Protein 1XTE (pdb70)

B-factor: mean 22.61, std 10.28, range [7.71, 51.66]

Sequence (116 aa):
KESCPSVSIPSSDEHREKKKRFTVYKVLVSVGRSEWFVFRRYAEFDKLYNSLKKQFPAMALKIPAKRIFGDNFDPDFIKQRRAGLNEFIQNLVRYPELYNHPDVRAFLQMDSPRHQ

Structure (mmCIF, N/CA/C/O backbone):
data_1XTE
#
_entry.id   1XTE
#
_cell.length_a   74.954
_cell.length_b   74.954
_cell.length_c   51.697
_cell.angle_alpha   90.00
_cell.angle_beta   90.00
_cell.angle_gamma   90.00
#
_symmetry.space_group_name_H-M   'I 4'
#
loop_
_entity.id
_entity.type
_entity.pdbx_description
1 polymer 'Serine/threonine-protein kinase Sgk3'
2 water water
#
loop_
_atom_site.group_PDB
_atom_site.id
_atom_site.type_symbol
_atom_site.label_atom_id
_atom_site.label_alt_id
_atom_site.label_comp_id
_atom_site.label_asym_id
_atom_site.label_entity_id
_atom_site.label_seq_id
_atom_site.pdbx_PDB_ins_code
_atom_site.Cartn_x
_atom_site.Cartn_y
_atom_site.Cartn_z
_atom_site.occupancy
_atom_site.B_iso_or_equiv
_atom_site.auth_seq_id
_atom_site.auth_comp_id
_atom_site.auth_asym_id
_atom_site.auth_atom_id
_atom_site.pdbx_PDB_model_num
ATOM 1 N N . LYS A 1 4 ? 45.572 -7.276 -8.217 1.00 41.25 4 LYS A N 1
ATOM 2 C CA . LYS A 1 4 ? 47.071 -7.421 -8.130 1.00 41.49 4 LYS A CA 1
ATOM 3 C C . LYS A 1 4 ? 47.533 -8.064 -6.796 1.00 39.43 4 LYS A C 1
ATOM 4 O O . LYS A 1 4 ? 47.130 -7.613 -5.731 1.00 40.29 4 LYS A O 1
ATOM 6 N N . GLU A 1 5 ? 48.365 -9.111 -6.856 1.00 39.05 5 GLU A N 1
ATOM 7 C CA . GLU A 1 5 ? 48.877 -9.776 -5.635 1.00 37.13 5 GLU A CA 1
ATOM 8 C C . GLU A 1 5 ? 50.096 -9.009 -5.127 1.00 36.55 5 GLU A C 1
ATOM 9 O O . GLU A 1 5 ? 50.830 -8.441 -5.933 1.00 35.21 5 GLU A O 1
ATOM 15 N N . SER A 1 6 ? 50.353 -9.035 -3.810 1.00 33.93 6 SER A N 1
ATOM 16 C CA . SER A 1 6 ? 51.538 -8.350 -3.275 1.00 33.13 6 SER A CA 1
ATOM 17 C C . SER A 1 6 ? 52.719 -9.329 -3.247 1.00 33.14 6 SER A C 1
ATOM 18 O O . SER A 1 6 ? 52.544 -10.486 -2.886 1.00 33.63 6 SER A O 1
ATOM 21 N N . CYS A 1 7 ? 53.907 -8.869 -3.628 1.00 32.06 7 CYS A N 1
ATOM 22 C CA . CYS A 1 7 ? 55.095 -9.730 -3.625 1.00 32.15 7 CYS A CA 1
ATOM 23 C C . CYS A 1 7 ? 55.617 -9.720 -2.199 1.00 27.12 7 CYS A C 1
ATOM 24 O O . CYS A 1 7 ? 55.777 -8.639 -1.605 1.00 28.84 7 CYS A O 1
ATOM 27 N N . PRO A 1 8 ? 55.942 -10.897 -1.650 1.00 24.32 8 PRO A N 1
ATOM 28 C CA . PRO A 1 8 ? 56.435 -10.879 -0.266 1.00 19.89 8 PRO A CA 1
ATOM 29 C C . PRO A 1 8 ? 57.750 -10.181 -0.042 1.00 19.35 8 PRO A C 1
ATOM 30 O O . PRO A 1 8 ? 58.613 -10.142 -0.937 1.00 21.79 8 PRO A O 1
ATOM 34 N N . SER A 1 9 ? 57.919 -9.628 1.163 1.00 14.99 9 SER A N 1
ATOM 35 C CA . SER A 1 9 ? 59.208 -9.001 1.503 1.00 14.93 9 SER A CA 1
ATOM 36 C C . SER A 1 9 ? 59.546 -9.615 2.849 1.00 14.11 9 SER A C 1
ATOM 37 O O . SER A 1 9 ? 58.640 -9.854 3.702 1.00 18.01 9 SER A O 1
ATOM 40 N N . VAL A 1 10 ? 60.824 -9.885 3.050 1.00 11.48 10 VAL A N 1
ATOM 41 C CA . VAL A 1 10 ? 61.214 -10.529 4.287 1.00 12.09 10 VAL A CA 1
ATOM 42 C C . VAL A 1 10 ? 62.486 -9.938 4.835 1.00 14.09 10 VAL A C 1
ATOM 43 O O . VAL A 1 10 ? 63.285 -9.336 4.077 1.00 16.41 10 VAL A O 1
ATOM 47 N N . SER A 1 11 ? 62.666 -10.041 6.166 1.00 11.53 11 SER A N 1
ATOM 48 C CA . SER A 1 11 ? 63.934 -9.607 6.758 1.00 12.13 11 SER A CA 1
ATOM 49 C C . SER A 1 11 ? 64.121 -10.435 8.030 1.00 12.73 11 SER A C 1
ATOM 50 O O . SER A 1 11 ? 63.147 -11.048 8.484 1.00 12.65 11 SER A O 1
ATOM 53 N N . ILE A 1 12 ? 65.351 -10.499 8.534 1.00 11.68 12 ILE A N 1
ATOM 54 C CA . ILE A 1 12 ? 65.636 -11.291 9.759 1.00 10.40 12 ILE A CA 1
ATOM 55 C C . ILE A 1 12 ? 66.370 -10.286 10.655 1.00 12.08 12 ILE A C 1
ATOM 56 O O . ILE A 1 12 ? 67.589 -10.205 10.670 1.00 13.77 12 ILE A O 1
ATOM 61 N N . PRO A 1 13 ? 65.613 -9.533 11.425 1.00 13.26 13 PRO A N 1
ATOM 62 C CA . PRO A 1 13 ? 66.230 -8.499 12.270 1.00 16.27 13 PRO A CA 1
ATOM 63 C C . PRO A 1 13 ? 66.974 -8.909 13.505 1.00 17.14 13 PRO A C 1
ATOM 64 O O . PRO A 1 13 ? 67.814 -8.123 14.009 1.00 18.38 13 PRO A O 1
ATOM 68 N N . SER A 1 14 ? 66.705 -10.127 13.978 1.00 14.82 14 SER A N 1
ATOM 69 C CA . SER A 1 14 ? 67.352 -10.522 15.224 1.00 14.09 14 SER A CA 1
ATOM 70 C C . SER A 1 14 ? 67.285 -12.025 15.427 1.00 13.95 14 SER A C 1
ATOM 71 O O . SER A 1 14 ? 66.697 -12.726 14.658 1.00 11.60 14 SER A O 1
ATOM 74 N N . SER A 1 15 ? 67.973 -12.478 16.470 1.00 12.96 15 SER A N 1
ATOM 75 C CA . SER A 1 15 ? 67.908 -13.883 16.870 1.00 12.89 15 SER A CA 1
ATOM 76 C C . SER A 1 15 ? 67.896 -13.922 18.385 1.00 12.74 15 SER A C 1
ATOM 77 O O . SER A 1 15 ? 68.258 -12.935 19.048 1.00 14.32 15 SER A O 1
ATOM 80 N N . ASP A 1 16 ? 67.516 -15.083 18.929 1.00 14.24 16 ASP A N 1
ATOM 81 C CA . ASP A 1 16 ? 67.474 -15.244 20.363 1.00 14.98 16 ASP A CA 1
ATOM 82 C C . ASP A 1 16 ? 68.049 -16.602 20.706 1.00 14.00 16 ASP A C 1
ATOM 83 O O . ASP A 1 16 ? 67.874 -17.585 19.979 1.00 13.85 16 ASP A O 1
ATOM 88 N N . GLU A 1 17 ? 68.681 -16.668 21.876 1.00 16.23 17 GLU A N 1
ATOM 89 C CA . GLU A 1 17 ? 69.220 -17.943 22.324 1.00 16.90 17 GLU A CA 1
ATOM 90 C C . GLU A 1 17 ? 68.237 -18.571 23.306 1.00 20.12 17 GLU A C 1
ATOM 91 O O . GLU A 1 17 ? 67.761 -17.904 24.251 1.00 21.45 17 GLU A O 1
ATOM 97 N N . HIS A 1 18 ? 67.941 -19.841 23.088 1.00 18.59 18 HIS A N 1
ATOM 98 C CA . HIS A 1 18 ? 67.024 -20.570 23.988 1.00 20.65 18 HIS A CA 1
ATOM 99 C C . HIS A 1 18 ? 67.843 -21.685 24.622 1.00 21.04 18 HIS A C 1
ATOM 100 O O . HIS A 1 18 ? 68.808 -22.156 24.068 1.00 21.67 18 HIS A O 1
ATOM 107 N N . ARG A 1 19 ? 67.466 -22.131 25.806 1.00 22.92 19 ARG A N 1
ATOM 108 C CA . ARG A 1 19 ? 68.251 -23.235 26.335 1.00 27.39 19 ARG A CA 1
ATOM 109 C C . ARG A 1 19 ? 67.366 -24.293 26.978 1.00 27.27 19 ARG A C 1
ATOM 110 O O . ARG A 1 19 ? 66.276 -23.991 27.470 1.00 28.72 19 ARG A O 1
ATOM 118 N N . GLU A 1 20 ? 67.832 -25.530 26.912 1.00 27.44 20 GLU A N 1
ATOM 119 C CA . GLU A 1 20 ? 67.145 -26.655 27.561 1.00 30.60 20 GLU A CA 1
ATOM 120 C C . GLU A 1 20 ? 68.271 -27.487 28.170 1.00 34.53 20 GLU A C 1
ATOM 121 O O . GLU A 1 20 ? 69.429 -27.142 27.998 1.00 35.65 20 GLU A O 1
ATOM 127 N N . LYS A 1 21 ? 67.941 -28.563 28.879 1.00 38.74 21 LYS A N 1
ATOM 128 C CA . LYS A 1 21 ? 68.959 -29.444 29.492 1.00 41.03 21 LYS A CA 1
ATOM 129 C C . LYS A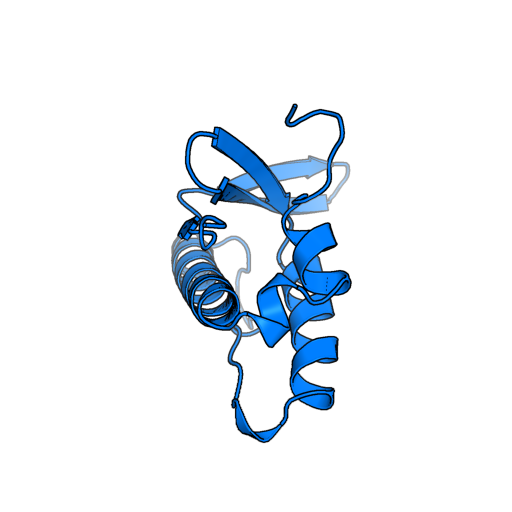 1 21 ? 70.151 -29.679 28.562 1.00 42.03 21 LYS A C 1
ATOM 130 O O . LYS A 1 21 ? 70.003 -30.307 27.512 1.00 42.52 21 LYS A O 1
ATOM 136 N N . LYS A 1 22 ? 71.318 -29.157 28.947 1.00 41.64 22 LYS A N 1
ATOM 137 C CA . LYS A 1 22 ? 72.540 -29.334 28.173 1.00 42.30 22 LYS A CA 1
ATOM 138 C C . LYS A 1 22 ? 72.346 -29.000 26.690 1.00 41.39 22 LYS A C 1
ATOM 139 O O . LYS A 1 22 ? 73.050 -29.540 25.819 1.00 42.21 22 LYS A O 1
ATOM 145 N N . LYS A 1 23 ? 71.428 -28.104 26.369 1.00 37.51 23 LYS A N 1
ATOM 146 C CA . LYS A 1 23 ? 71.232 -27.844 24.951 1.00 34.69 23 LYS A CA 1
ATOM 147 C C . LYS A 1 23 ? 71.002 -26.368 24.662 1.00 30.39 23 LYS A C 1
ATOM 148 O O . LYS A 1 23 ? 70.330 -25.690 25.393 1.00 29.29 23 LYS A O 1
ATOM 154 N N . ARG A 1 24 ? 71.625 -25.839 23.628 1.00 25.86 24 ARG A N 1
ATOM 155 C CA . ARG A 1 24 ? 71.376 -24.429 23.357 1.00 23.20 24 ARG A CA 1
ATOM 156 C C . ARG A 1 24 ? 71.006 -24.327 21.912 1.00 19.97 24 ARG A C 1
ATOM 157 O O . ARG A 1 24 ? 71.383 -25.187 21.114 1.00 20.99 24 ARG A O 1
ATOM 165 N N . PHE A 1 25 ? 70.178 -23.340 21.581 1.00 18.45 25 PHE A N 1
ATOM 166 C CA . PHE A 1 25 ? 69.989 -23.146 20.180 1.00 21.42 25 PHE A CA 1
ATOM 167 C C . PHE A 1 25 ? 69.589 -21.741 19.910 1.00 15.10 25 PHE A C 1
ATOM 168 O O . PHE A 1 25 ? 69.232 -20.972 20.790 1.00 15.23 25 PHE A O 1
ATOM 176 N N . THR A 1 26 ? 69.788 -21.395 18.642 1.00 12.23 26 THR A N 1
ATOM 177 C CA . THR A 1 26 ? 69.534 -20.029 18.197 1.00 10.40 26 THR A CA 1
ATOM 178 C C . THR A 1 26 ? 68.340 -20.031 17.280 1.00 10.54 26 THR A C 1
ATOM 179 O O . THR A 1 26 ? 68.276 -20.790 16.285 1.00 12.05 26 THR A O 1
ATOM 183 N N . VAL A 1 27 ? 67.380 -19.181 17.648 1.00 11.37 27 VAL A N 1
ATOM 184 C CA . VAL A 1 27 ? 66.142 -19.061 16.862 1.00 10.92 27 VAL A CA 1
ATOM 185 C C . VAL A 1 27 ? 66.139 -17.711 16.169 1.00 10.18 27 VAL A C 1
ATOM 186 O O . VAL A 1 27 ? 66.272 -16.679 16.818 1.00 11.53 27 VAL A O 1
ATOM 190 N N . TYR A 1 28 ? 66.019 -17.715 14.843 1.00 9.02 28 TYR A N 1
ATOM 191 C CA . TYR A 1 28 ? 66.022 -16.448 14.070 1.00 10.08 28 TYR A CA 1
ATOM 192 C C . TYR A 1 28 ? 64.594 -15.951 13.953 1.00 11.42 28 TYR A C 1
ATOM 193 O O . TYR A 1 28 ? 63.660 -16.736 13.712 1.00 12.33 28 TYR A O 1
ATOM 202 N N . LYS A 1 29 ? 64.429 -14.646 14.134 1.00 9.92 29 LYS A N 1
ATOM 203 C CA . LYS A 1 29 ? 63.093 -14.032 14.047 1.00 10.75 29 LYS A CA 1
ATOM 204 C C . LYS A 1 29 ? 62.948 -13.467 12.631 1.00 10.52 29 LYS A C 1
ATOM 205 O O . LYS A 1 29 ? 63.703 -12.544 12.261 1.00 12.27 29 LYS A O 1
ATOM 211 N N . VAL A 1 30 ? 62.061 -14.068 11.858 1.00 10.96 30 VAL A N 1
ATOM 212 C CA . VAL A 1 30 ? 61.880 -13.648 10.464 1.00 10.85 30 VAL A CA 1
ATOM 213 C C . VAL A 1 30 ? 60.618 -12.804 10.352 1.00 9.66 30 VAL A C 1
ATOM 214 O O . VAL A 1 30 ? 59.532 -13.236 10.773 1.00 11.09 30 VAL A O 1
ATOM 218 N N . LEU A 1 31 ? 60.759 -11.572 9.835 1.00 9.24 31 LEU A N 1
ATOM 219 C CA . LEU A 1 31 ? 59.572 -10.710 9.629 1.00 8.87 31 LEU A CA 1
ATOM 220 C C . LEU A 1 31 ? 59.122 -10.899 8.195 1.00 9.25 31 LEU A C 1
ATOM 221 O O . LEU A 1 31 ? 59.872 -10.616 7.243 1.00 12.30 31 LEU A O 1
ATOM 226 N N . VAL A 1 32 ? 57.887 -11.353 8.014 1.00 8.33 32 VAL A N 1
ATOM 227 C CA . VAL A 1 32 ? 57.362 -11.650 6.694 1.00 7.87 32 VAL A CA 1
ATOM 228 C C . VAL A 1 32 ? 56.220 -10.690 6.388 1.00 10.63 32 VAL A C 1
ATOM 229 O O . VAL A 1 32 ? 55.257 -10.590 7.160 1.00 12.81 32 VAL A O 1
ATOM 233 N N . SER A 1 33 ? 56.309 -9.995 5.259 1.00 9.64 33 SER A N 1
ATOM 234 C CA . SER A 1 33 ? 55.263 -9.052 4.922 1.00 12.55 33 SER A CA 1
ATOM 235 C C . SER A 1 33 ? 54.659 -9.351 3.567 1.00 15.01 33 SER A C 1
ATOM 236 O O . SER A 1 33 ? 55.387 -9.538 2.597 1.00 15.02 33 SER A O 1
ATOM 239 N N . VAL A 1 34 ? 53.343 -9.426 3.521 1.00 12.25 34 VAL A N 1
ATOM 240 C CA . VAL A 1 34 ? 52.701 -9.621 2.211 1.00 14.33 34 VAL A CA 1
ATOM 241 C C . VAL A 1 34 ? 51.659 -8.499 2.110 1.00 16.67 34 VAL A C 1
ATOM 242 O O . VAL A 1 34 ? 50.621 -8.522 2.812 1.00 14.11 34 VAL A O 1
ATOM 246 N N . GLY A 1 35 ? 52.023 -7.474 1.336 1.00 20.84 35 GLY A N 1
ATOM 247 C CA . GLY A 1 35 ? 51.144 -6.327 1.172 1.00 21.23 35 GLY A CA 1
ATOM 248 C C . GLY A 1 35 ? 50.841 -5.586 2.433 1.00 20.18 35 GLY A C 1
ATOM 249 O O . GLY A 1 35 ? 51.731 -5.106 3.144 1.00 23.48 35 GLY A O 1
ATOM 250 N N . ARG A 1 36 ? 49.569 -5.554 2.791 1.00 16.44 36 ARG A N 1
ATOM 251 C CA . ARG A 1 36 ? 49.177 -4.764 3.941 1.00 17.11 36 ARG A CA 1
ATOM 252 C C . ARG A 1 36 ? 49.379 -5.407 5.286 1.00 15.19 36 ARG A C 1
ATOM 253 O O . ARG A 1 36 ? 49.199 -4.762 6.313 1.00 18.24 36 ARG A O 1
ATOM 261 N N . SER A 1 37 ? 49.793 -6.668 5.285 1.00 13.29 37 SER A N 1
ATOM 262 C CA . SER A 1 37 ? 49.923 -7.407 6.550 1.00 12.01 37 SER A CA 1
ATOM 263 C C . SER A 1 37 ? 51.326 -8.025 6.713 1.00 10.98 37 SER A C 1
ATOM 264 O O . SER A 1 37 ? 52.017 -8.282 5.776 1.00 12.62 37 SER A O 1
ATOM 267 N N . GLU A 1 38 ? 51.694 -8.248 7.972 1.00 11.01 38 GLU A N 1
ATOM 268 C CA . GLU A 1 38 ? 53.027 -8.778 8.300 1.00 11.65 38 GLU A CA 1
ATOM 269 C C . GLU A 1 38 ? 52.900 -9.649 9.546 1.00 12.65 38 GLU A C 1
ATOM 270 O O . GLU A 1 38 ? 51.934 -9.506 10.326 1.00 12.62 38 GLU A O 1
ATOM 276 N N . TRP A 1 39 ? 53.847 -10.567 9.738 1.00 10.66 39 TRP A N 1
ATOM 277 C CA . TRP A 1 39 ? 53.857 -11.449 10.911 1.00 7.71 39 TRP A CA 1
ATOM 278 C C . TRP A 1 39 ? 55.242 -11.935 11.134 1.00 8.51 39 TRP A C 1
ATOM 279 O O . TRP A 1 39 ? 56.127 -11.657 10.354 1.00 10.66 39 TRP A O 1
ATOM 290 N N . PHE A 1 40 ? 55.489 -12.607 12.246 1.00 9.43 40 PHE A N 1
ATOM 291 C CA . PHE A 1 40 ? 56.815 -13.171 12.558 1.00 9.18 40 PHE A CA 1
ATOM 292 C C . PHE A 1 40 ? 56.794 -14.685 12.401 1.00 10.33 40 PHE A C 1
ATOM 293 O O . PHE A 1 40 ? 55.741 -15.337 12.624 1.00 11.83 40 PHE A O 1
ATOM 301 N N . VAL A 1 41 ? 57.927 -15.231 11.939 1.00 10.34 41 VAL A N 1
ATOM 302 C CA . VAL A 1 41 ? 58.097 -16.686 11.884 1.00 9.89 41 VAL A CA 1
ATOM 303 C C . VAL A 1 41 ? 59.413 -16.941 12.563 1.00 11.58 41 VAL A C 1
ATOM 304 O O . VAL A 1 41 ? 60.335 -16.186 12.400 1.00 11.30 41 VAL A O 1
ATOM 308 N N . PHE A 1 42 ? 59.472 -18.003 13.415 1.00 10.42 42 PHE A N 1
ATOM 309 C CA . PHE A 1 42 ? 60.689 -18.324 14.164 1.00 10.44 42 PHE A CA 1
ATOM 310 C C . PHE A 1 42 ? 61.276 -19.601 13.609 1.00 11.69 42 PHE A C 1
ATOM 311 O O . PHE A 1 42 ? 60.603 -20.628 13.498 1.00 14.73 42 PHE A O 1
ATOM 319 N N . ARG A 1 43 ? 62.535 -19.486 13.164 1.00 10.41 43 ARG A N 1
ATOM 320 C CA . ARG A 1 43 ? 63.166 -20.627 12.494 1.00 9.53 43 ARG A CA 1
ATOM 321 C C . ARG A 1 43 ? 64.605 -20.789 12.917 1.00 9.38 43 ARG A C 1
ATOM 322 O O . ARG A 1 43 ? 65.329 -19.790 13.073 1.00 12.00 43 ARG A O 1
ATOM 330 N N . ARG A 1 44 ? 65.022 -22.046 13.108 1.00 12.83 44 ARG A N 1
ATOM 331 C CA . ARG A 1 44 ? 66.448 -22.283 13.424 1.00 13.02 44 ARG A CA 1
ATOM 332 C C . ARG A 1 44 ? 67.209 -22.495 12.109 1.00 11.69 44 ARG A C 1
ATOM 333 O O . ARG A 1 44 ? 66.613 -22.813 11.051 1.00 11.79 44 ARG A O 1
ATOM 341 N N . TYR A 1 45 ? 68.534 -22.426 12.188 1.00 12.38 45 TYR A N 1
ATOM 342 C CA . TYR A 1 45 ? 69.353 -22.633 10.985 1.00 13.58 45 TYR A CA 1
ATOM 343 C C . TYR A 1 45 ? 69.032 -23.933 10.260 1.00 14.40 45 TYR A C 1
ATOM 344 O O . TYR A 1 45 ? 68.931 -23.939 9.000 1.00 14.28 45 TYR A O 1
ATOM 353 N N . ALA A 1 46 ? 68.835 -25.033 10.995 1.00 13.10 46 ALA A N 1
ATOM 354 C CA . ALA A 1 46 ? 68.562 -26.312 10.285 1.00 14.50 46 ALA A CA 1
ATOM 355 C C . ALA A 1 46 ? 67.353 -26.263 9.362 1.00 16.20 46 ALA A C 1
ATOM 356 O O . ALA A 1 46 ? 67.319 -26.978 8.348 1.00 17.48 46 ALA A O 1
ATOM 358 N N . GLU A 1 47 ? 66.352 -25.459 9.737 1.00 14.25 47 GLU A N 1
ATOM 359 C CA . GLU A 1 47 ? 65.150 -25.321 8.913 1.00 14.24 47 GLU A CA 1
ATOM 360 C C . GLU A 1 47 ? 65.473 -24.565 7.593 1.00 13.62 47 GLU A C 1
ATOM 361 O O . GLU A 1 47 ? 64.959 -24.928 6.513 1.00 14.36 47 GLU A O 1
ATOM 367 N N . PHE A 1 48 ? 66.285 -23.517 7.681 1.00 11.84 48 PHE A N 1
ATOM 368 C CA . PHE A 1 48 ? 66.711 -22.866 6.426 1.00 12.23 48 PHE A CA 1
ATOM 369 C C . PHE A 1 48 ? 67.512 -23.859 5.568 1.00 13.92 48 PHE A C 1
ATOM 370 O O . PHE A 1 48 ? 67.374 -23.901 4.335 1.00 13.43 48 PHE A O 1
ATOM 378 N N . ASP A 1 49 ? 68.370 -24.662 6.222 1.00 12.19 49 ASP A N 1
ATOM 379 C CA . ASP A 1 49 ? 69.200 -25.598 5.473 1.00 13.56 49 ASP A CA 1
ATOM 380 C C . ASP A 1 49 ? 68.364 -26.672 4.751 1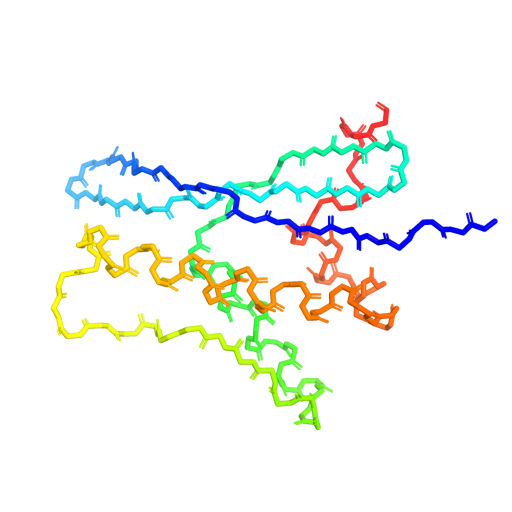.00 15.32 49 ASP A C 1
ATOM 381 O O . ASP A 1 49 ? 68.693 -27.032 3.613 1.00 16.39 49 ASP A O 1
ATOM 386 N N . LYS A 1 50 ? 67.298 -27.144 5.405 1.00 15.26 50 LYS A N 1
ATOM 387 C CA . LYS A 1 50 ? 66.428 -28.159 4.798 1.00 17.62 50 LYS A CA 1
ATOM 388 C C . LYS A 1 50 ? 65.746 -27.550 3.545 1.00 18.13 50 LYS A C 1
ATOM 389 O O . LYS A 1 50 ? 65.631 -28.189 2.485 1.00 17.20 50 LYS A O 1
ATOM 395 N N . LEU A 1 51 ? 65.312 -26.291 3.647 1.00 16.13 51 LEU A N 1
ATOM 396 C CA . LEU A 1 51 ? 64.701 -25.640 2.472 1.00 15.00 51 LEU A CA 1
ATOM 397 C C . LEU A 1 51 ? 65.707 -25.455 1.348 1.00 15.91 51 LEU A C 1
ATOM 398 O O . LEU A 1 51 ? 65.431 -25.720 0.166 1.00 14.63 51 LEU A O 1
ATOM 403 N N . TYR A 1 52 ? 66.916 -24.997 1.716 1.00 13.72 52 TYR A N 1
ATOM 404 C CA . TYR A 1 52 ? 67.987 -24.801 0.775 1.00 12.31 52 TYR A CA 1
ATOM 405 C C . TYR A 1 52 ? 68.328 -26.100 0.057 1.00 13.61 52 TYR A C 1
ATOM 406 O O . TYR A 1 52 ? 68.446 -26.104 -1.143 1.00 17.48 52 TYR A O 1
ATOM 415 N N . ASN A 1 53 ? 68.418 -27.183 0.805 1.00 16.25 53 ASN A N 1
ATOM 416 C CA . ASN A 1 53 ? 68.839 -28.456 0.172 1.00 18.70 53 ASN A CA 1
ATOM 417 C C . ASN A 1 53 ? 67.800 -28.963 -0.830 1.00 21.44 53 ASN A C 1
ATOM 418 O O . ASN A 1 53 ? 68.174 -29.591 -1.839 1.00 21.47 53 ASN A O 1
ATOM 423 N N . SER A 1 54 ? 66.531 -28.650 -0.576 1.00 19.92 54 SER A N 1
ATOM 424 C CA . SER A 1 54 ? 65.437 -29.044 -1.480 1.00 19.66 54 SER A CA 1
ATOM 425 C C . SER A 1 54 ? 65.416 -28.193 -2.725 1.00 20.09 54 SER A C 1
ATOM 426 O O . SER A 1 54 ? 65.382 -28.704 -3.862 1.00 19.54 54 SER A O 1
ATOM 429 N N . LEU A 1 55 ? 65.479 -26.879 -2.533 1.00 13.88 55 LEU A N 1
ATOM 430 C CA . LEU A 1 55 ? 65.418 -25.977 -3.666 1.00 16.62 55 LEU A CA 1
ATOM 431 C C . LEU A 1 55 ? 66.677 -25.985 -4.562 1.00 18.84 55 LEU A C 1
ATOM 432 O O . LEU A 1 55 ? 66.586 -25.726 -5.768 1.00 20.61 55 LEU A O 1
ATOM 437 N N . LYS A 1 56 ? 67.851 -26.273 -3.985 1.00 17.61 56 LYS A N 1
ATOM 438 C CA . LYS A 1 56 ? 69.082 -26.260 -4.787 1.00 22.20 56 LYS A CA 1
ATOM 439 C C . LYS A 1 56 ? 69.014 -27.417 -5.807 1.00 21.54 56 LYS A C 1
ATOM 440 O O . LYS A 1 56 ? 69.519 -27.308 -6.930 1.00 22.24 56 LYS A O 1
ATOM 446 N N . LYS A 1 57 ? 68.383 -28.505 -5.409 1.00 20.84 57 LYS A N 1
ATOM 447 C CA . LYS A 1 57 ? 68.251 -29.674 -6.305 1.00 22.24 57 LYS A CA 1
ATOM 448 C C . LYS A 1 57 ? 67.228 -29.379 -7.402 1.00 22.02 57 LYS A C 1
ATOM 449 O O . LYS A 1 57 ? 67.427 -29.738 -8.603 1.00 22.83 57 LYS A O 1
ATOM 455 N N . GLN A 1 58 ? 66.153 -28.695 -7.003 1.00 19.35 58 GLN A N 1
ATOM 456 C CA . GLN A 1 58 ? 65.077 -28.382 -7.956 1.00 17.39 58 GLN A CA 1
ATOM 457 C C . GLN A 1 58 ? 65.418 -27.273 -8.930 1.00 18.89 58 GLN A C 1
ATOM 458 O O . GLN A 1 58 ? 64.956 -27.288 -10.091 1.00 20.31 58 GLN A O 1
ATOM 464 N N . PHE A 1 59 ? 66.259 -26.314 -8.508 1.00 18.13 59 PHE A N 1
ATOM 465 C CA . PHE A 1 59 ? 66.665 -25.179 -9.348 1.00 19.39 59 PHE A CA 1
ATOM 466 C C . PHE A 1 59 ? 68.161 -24.970 -9.316 1.00 21.39 59 PHE A C 1
ATOM 467 O O . PHE A 1 59 ? 68.662 -23.945 -8.814 1.00 23.09 59 PHE A O 1
ATOM 475 N N . PRO A 1 60 ? 68.888 -25.889 -9.942 1.00 23.83 60 PRO A N 1
ATOM 476 C CA . PRO A 1 60 ? 70.343 -25.817 -9.982 1.00 24.72 60 PRO A CA 1
ATOM 477 C C . PRO A 1 60 ? 70.936 -24.587 -10.619 1.00 27.20 60 PRO A C 1
ATOM 478 O O . PRO A 1 60 ? 72.023 -24.169 -10.225 1.00 29.54 60 PRO A O 1
ATOM 482 N N . ALA A 1 61 ? 70.238 -23.960 -11.563 1.00 26.68 61 ALA A N 1
ATOM 483 C CA . ALA A 1 61 ? 70.827 -22.790 -12.198 1.00 28.18 61 ALA A CA 1
ATOM 484 C C . ALA A 1 61 ? 70.853 -21.537 -11.327 1.00 27.84 61 ALA A C 1
ATOM 485 O O . ALA A 1 61 ? 71.588 -20.599 -11.619 1.00 28.07 61 ALA A O 1
ATOM 487 N N . MET A 1 62 ? 70.083 -21.536 -10.236 1.00 27.54 62 MET A N 1
ATOM 488 C CA . MET A 1 62 ? 70.034 -20.380 -9.364 1.00 31.07 62 MET A CA 1
ATOM 489 C C . MET A 1 62 ? 71.245 -20.161 -8.489 1.00 32.48 62 MET A C 1
ATOM 490 O O . MET A 1 62 ? 71.501 -19.027 -8.059 1.00 33.53 62 MET A O 1
ATOM 495 N N . ALA A 1 63 ? 71.971 -21.235 -8.211 1.00 33.17 63 ALA A N 1
ATOM 496 C CA . ALA A 1 63 ? 73.185 -21.130 -7.398 1.00 34.68 63 ALA A CA 1
ATOM 497 C C . ALA A 1 63 ? 72.807 -20.466 -6.098 1.00 33.66 63 ALA A C 1
ATOM 498 O O . ALA A 1 63 ? 73.373 -19.438 -5.713 1.00 35.47 63 ALA A O 1
ATOM 500 N N . LEU A 1 64 ? 71.808 -21.047 -5.463 1.00 30.81 64 LEU A N 1
ATOM 501 C CA . LEU A 1 64 ? 71.332 -20.571 -4.183 1.00 29.54 64 LEU A CA 1
ATOM 502 C C . LEU A 1 64 ? 72.511 -20.726 -3.249 1.00 28.84 64 LEU A C 1
ATOM 503 O O . LEU A 1 64 ? 73.302 -21.674 -3.392 1.00 28.28 64 LEU A O 1
ATOM 508 N N . LYS A 1 65 ? 72.595 -19.829 -2.265 1.00 28.07 65 LYS A N 1
ATOM 509 C CA . LYS A 1 65 ? 73.708 -19.845 -1.319 1.00 28.28 65 LYS A CA 1
ATOM 510 C C . LYS A 1 65 ? 73.194 -19.691 0.092 1.00 24.31 65 LYS A C 1
ATOM 511 O O . LYS A 1 65 ? 72.325 -18.864 0.339 1.00 24.47 65 LYS A O 1
ATOM 517 N N . ILE A 1 66 ? 73.738 -20.477 1.001 1.00 23.06 66 ILE A N 1
ATOM 518 C CA . ILE A 1 66 ? 73.344 -20.358 2.396 1.00 17.97 66 ILE A CA 1
ATOM 519 C C . ILE A 1 66 ? 74.657 -20.324 3.181 1.00 17.49 66 ILE A C 1
ATOM 520 O O . ILE A 1 66 ? 75.665 -20.843 2.716 1.00 16.78 66 ILE A O 1
ATOM 525 N N . PRO A 1 67 ? 74.691 -19.649 4.328 1.00 14.93 67 PRO A N 1
ATOM 526 C CA . PRO A 1 67 ? 75.964 -19.634 5.084 1.00 15.79 67 PRO A CA 1
ATOM 527 C C . PRO A 1 67 ? 76.359 -21.044 5.526 1.00 14.73 67 PRO A C 1
ATOM 528 O O . PRO A 1 67 ? 75.566 -22.005 5.562 1.00 13.30 67 PRO A O 1
ATOM 532 N N . ALA A 1 68 ? 77.610 -21.187 5.945 1.00 12.02 68 ALA A N 1
ATOM 533 C CA . ALA A 1 68 ? 78.130 -22.500 6.335 1.00 11.08 68 ALA A CA 1
ATOM 534 C C . ALA A 1 68 ? 77.359 -23.179 7.417 1.00 11.17 68 ALA A C 1
ATOM 535 O O . ALA A 1 68 ? 76.869 -22.544 8.363 1.00 14.55 68 ALA A O 1
ATOM 537 N N . LYS A 1 69 ? 77.309 -24.487 7.319 1.00 13.23 69 LYS A N 1
ATOM 538 C CA . LYS A 1 69 ? 76.592 -25.279 8.301 1.00 17.65 69 LYS A CA 1
ATOM 539 C C . LYS A 1 69 ? 77.445 -25.678 9.464 1.00 19.48 69 LYS A C 1
ATOM 540 O O . LYS A 1 69 ? 76.924 -25.781 10.571 1.00 24.04 69 LYS A O 1
ATOM 546 N N . ARG A 1 70 ? 78.726 -25.939 9.181 1.00 22.40 70 ARG A N 1
ATOM 547 C CA . ARG A 1 70 ? 79.740 -26.437 10.127 1.00 26.95 70 ARG A CA 1
ATOM 548 C C . ARG A 1 70 ? 80.681 -25.279 10.466 1.00 25.70 70 ARG A C 1
ATOM 549 O O . ARG A 1 70 ? 81.122 -24.533 9.592 1.00 23.15 70 ARG A O 1
ATOM 557 N N . ILE A 1 71 ? 80.928 -25.076 11.745 1.00 24.16 71 ILE A N 1
ATOM 558 C CA . ILE A 1 71 ? 81.829 -24.043 12.090 1.00 23.57 71 ILE A CA 1
ATOM 559 C C . ILE A 1 71 ? 82.821 -24.703 13.029 1.00 18.46 71 ILE A C 1
ATOM 560 O O . ILE A 1 71 ? 82.425 -25.417 13.949 1.00 16.33 71 ILE A O 1
ATOM 565 N N . PHE A 1 72 ? 84.102 -24.553 12.700 1.00 14.45 72 PHE A N 1
ATOM 566 C CA . PHE A 1 72 ? 85.209 -25.068 13.563 1.00 11.92 72 PHE A CA 1
ATOM 567 C C . PHE A 1 72 ? 85.507 -23.906 14.465 1.00 15.43 72 PHE A C 1
ATOM 568 O O . PHE A 1 72 ? 86.275 -22.978 14.108 1.00 15.63 72 PHE A O 1
ATOM 576 N N . GLY A 1 73 ? 84.878 -23.948 15.637 1.00 13.32 73 GLY A N 1
ATOM 577 C CA . GLY A 1 73 ? 84.917 -22.856 16.607 1.00 15.32 73 GLY A CA 1
ATOM 578 C C . GLY A 1 73 ? 83.527 -22.798 17.257 1.00 14.16 73 GLY A C 1
ATOM 579 O O . GLY A 1 73 ? 82.676 -23.703 17.118 1.00 17.76 73 GLY A O 1
ATOM 580 N N . ASP A 1 74 ? 83.280 -21.687 17.919 1.00 18.20 74 ASP A N 1
ATOM 581 C CA . ASP A 1 74 ? 82.063 -21.551 18.699 1.00 19.75 74 ASP A CA 1
ATOM 582 C C . ASP A 1 74 ? 80.864 -21.087 17.921 1.00 19.66 74 ASP A C 1
ATOM 583 O O . ASP A 1 74 ? 80.839 -19.922 17.489 1.00 20.08 74 ASP A O 1
ATOM 588 N N . ASN A 1 75 ? 79.910 -22.001 17.738 1.00 19.42 75 ASN A N 1
ATOM 589 C CA . ASN A 1 75 ? 78.703 -21.675 16.993 1.00 21.80 75 ASN A CA 1
ATOM 590 C C . ASN A 1 75 ? 77.753 -20.777 17.759 1.00 17.65 75 ASN A C 1
ATOM 591 O O . ASN A 1 75 ? 76.656 -20.447 17.260 1.00 18.90 75 ASN A O 1
ATOM 596 N N . PHE A 1 76 ? 78.128 -20.427 18.981 1.00 16.63 76 PHE A N 1
ATOM 597 C CA . PHE A 1 76 ? 77.384 -19.378 19.700 1.00 16.73 76 PHE A CA 1
ATOM 598 C C . PHE A 1 76 ? 78.153 -18.041 19.861 1.00 15.28 76 PHE A C 1
ATOM 599 O O . PHE A 1 76 ? 77.715 -17.136 20.612 1.00 19.38 76 PHE A O 1
ATOM 607 N N . ASP A 1 77 ? 79.292 -17.881 19.171 1.00 17.55 77 ASP A N 1
ATOM 608 C CA . ASP A 1 77 ? 80.033 -16.606 19.188 1.00 15.43 77 ASP A CA 1
ATOM 609 C C . ASP A 1 77 ? 79.094 -15.580 18.520 1.00 15.73 77 ASP A C 1
ATOM 610 O O . ASP A 1 77 ? 78.583 -15.814 17.442 1.00 14.23 77 ASP A O 1
ATOM 615 N N . PRO A 1 78 ? 78.836 -14.455 19.164 1.00 15.20 78 PRO A N 1
ATOM 616 C CA . PRO A 1 78 ? 77.929 -13.460 18.601 1.00 18.92 78 PRO A CA 1
ATOM 617 C C . PRO A 1 78 ? 78.328 -12.929 17.254 1.00 19.05 78 PRO A C 1
ATOM 618 O O . PRO A 1 78 ? 77.473 -12.547 16.445 1.00 17.21 78 PRO A O 1
ATOM 622 N N . ASP A 1 79 ? 79.626 -12.902 16.979 1.00 19.57 79 ASP A N 1
ATOM 623 C CA . ASP A 1 79 ? 80.038 -12.442 15.653 1.00 22.25 79 ASP A CA 1
ATOM 624 C C . ASP A 1 79 ? 79.642 -13.461 14.606 1.00 20.16 79 ASP A C 1
ATOM 625 O O . ASP A 1 79 ? 79.182 -13.097 13.508 1.00 22.78 79 ASP A O 1
ATOM 630 N N . PHE A 1 80 ? 79.823 -14.730 14.921 1.00 16.09 80 PHE A N 1
ATOM 631 C CA . PHE A 1 80 ? 79.445 -15.813 14.038 1.00 14.93 80 PHE A CA 1
ATOM 632 C C . PHE A 1 80 ? 77.910 -15.772 13.836 1.00 14.58 80 PHE A C 1
ATOM 633 O O . PHE A 1 80 ? 77.426 -15.924 12.690 1.00 15.11 80 PHE A O 1
ATOM 641 N N . ILE A 1 81 ? 77.153 -15.594 14.919 1.00 12.82 81 ILE A N 1
ATOM 642 C CA . ILE A 1 81 ? 75.700 -15.568 14.748 1.00 11.41 81 ILE A CA 1
ATOM 643 C C . ILE A 1 81 ? 75.248 -14.379 13.914 1.00 12.87 81 ILE A C 1
ATOM 644 O O . ILE A 1 81 ? 74.339 -14.523 13.043 1.00 12.68 81 ILE A O 1
ATOM 649 N N . LYS A 1 82 ? 75.838 -13.206 14.128 1.00 12.17 82 LYS A N 1
ATOM 650 C CA . LYS A 1 82 ? 75.425 -12.049 13.336 1.00 14.98 82 LYS A CA 1
ATOM 651 C C . LYS A 1 82 ? 75.737 -12.272 11.832 1.00 14.87 82 LYS A C 1
ATOM 652 O O . LYS A 1 82 ? 74.923 -11.896 10.954 1.00 14.94 82 LYS A O 1
ATOM 658 N N . GLN A 1 83 ? 76.879 -12.886 11.520 1.00 14.04 83 GLN A N 1
ATOM 659 C CA . GLN A 1 83 ? 77.145 -13.126 10.099 1.00 15.21 83 GLN A CA 1
ATOM 660 C C . GLN A 1 83 ? 76.231 -14.195 9.535 1.00 13.85 83 GLN A C 1
ATOM 661 O O . GLN A 1 83 ? 75.827 -14.133 8.364 1.00 15.06 83 GLN A O 1
ATOM 667 N N . ARG A 1 84 ? 75.911 -15.227 10.339 1.00 11.38 84 ARG A N 1
ATOM 668 C CA . ARG A 1 84 ? 75.050 -16.271 9.840 1.00 9.95 84 ARG A CA 1
ATOM 669 C C . ARG A 1 84 ? 73.650 -15.624 9.562 1.00 12.18 84 ARG A C 1
ATOM 670 O O . ARG A 1 84 ? 73.016 -15.908 8.558 1.00 12.80 84 ARG A O 1
ATOM 678 N N . ARG A 1 85 ? 73.194 -14.758 10.467 1.00 12.38 85 ARG A N 1
ATOM 679 C CA . ARG A 1 85 ? 71.886 -14.117 10.268 1.00 10.56 85 ARG A CA 1
ATOM 680 C C . ARG A 1 85 ? 71.902 -13.304 8.959 1.00 10.88 85 ARG A C 1
ATOM 681 O O . ARG A 1 85 ? 70.902 -13.348 8.204 1.00 13.35 85 ARG A O 1
ATOM 689 N N . ALA A 1 86 ? 72.975 -12.566 8.700 1.00 12.60 86 ALA A N 1
ATOM 690 C CA . ALA A 1 86 ? 73.022 -11.779 7.463 1.00 13.13 86 ALA A CA 1
ATOM 691 C C . ALA A 1 86 ? 72.990 -12.688 6.258 1.00 14.19 86 ALA A C 1
ATOM 692 O O . ALA A 1 86 ? 72.335 -12.350 5.270 1.00 15.50 86 ALA A O 1
ATOM 694 N N . GLY A 1 87 ? 73.661 -13.846 6.336 1.00 13.81 87 GLY A N 1
ATOM 695 C CA . GLY A 1 87 ? 73.654 -14.775 5.213 1.00 14.52 87 GLY A CA 1
ATOM 696 C C . GLY A 1 87 ? 72.303 -15.424 5.013 1.00 14.56 87 GLY A C 1
ATOM 697 O O . GLY A 1 87 ? 71.909 -15.666 3.885 1.00 13.84 87 GLY A O 1
ATOM 698 N N . LEU A 1 88 ? 71.604 -15.736 6.108 1.00 13.11 88 LEU A N 1
ATOM 699 C CA . LEU A 1 88 ? 70.295 -16.362 5.993 1.00 11.20 88 LEU A CA 1
ATOM 700 C C . LEU A 1 88 ? 69.327 -15.344 5.422 1.00 13.76 88 LEU A C 1
ATOM 701 O O . LEU A 1 88 ? 68.425 -15.748 4.670 1.00 14.28 88 LEU A O 1
ATOM 706 N N . ASN A 1 89 ? 69.474 -14.086 5.820 1.00 12.64 89 ASN A N 1
ATOM 707 C CA . ASN A 1 89 ? 68.623 -12.998 5.295 1.00 13.92 89 ASN A CA 1
ATOM 708 C C . ASN A 1 89 ? 68.858 -12.883 3.791 1.00 15.60 89 ASN A C 1
ATOM 709 O O . ASN A 1 89 ? 67.899 -12.768 3.025 1.00 14.12 89 ASN A O 1
ATOM 714 N N . GLU A 1 90 ? 70.117 -12.935 3.364 1.00 13.71 90 GLU A N 1
ATOM 715 C CA . GLU A 1 90 ? 70.366 -12.860 1.904 1.00 15.43 90 GLU A CA 1
ATOM 716 C C . GLU A 1 90 ? 69.702 -14.025 1.158 1.00 16.50 90 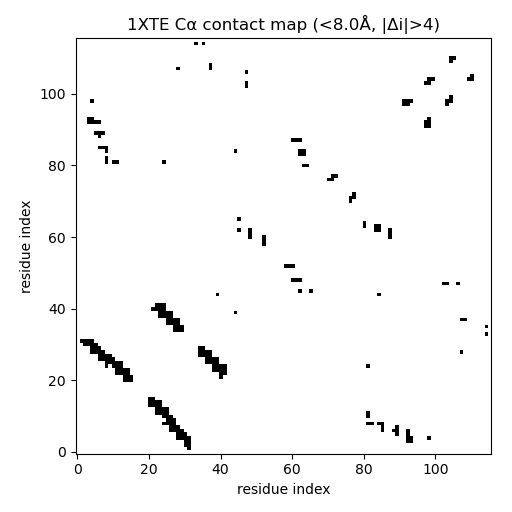GLU A C 1
ATOM 717 O O . GLU A 1 90 ? 69.111 -13.858 0.046 1.00 17.24 90 GLU A O 1
ATOM 719 N N . PHE A 1 91 ? 69.765 -15.207 1.742 1.00 14.45 91 PHE A N 1
ATOM 720 C CA . PHE A 1 91 ? 69.198 -16.388 1.136 1.00 12.76 91 PHE A CA 1
ATOM 721 C C . PHE A 1 91 ? 67.698 -16.239 0.948 1.00 14.97 91 PHE A C 1
ATOM 722 O O . PHE A 1 91 ? 67.186 -16.531 -0.142 1.00 15.93 91 PHE A O 1
ATOM 730 N N . ILE A 1 92 ? 66.997 -15.836 2.018 1.00 12.99 92 ILE A N 1
ATOM 731 C CA . ILE A 1 92 ? 65.540 -15.768 1.853 1.00 10.88 92 ILE A CA 1
ATOM 732 C C . ILE A 1 92 ? 65.051 -14.617 1.022 1.00 14.07 92 ILE A C 1
ATOM 733 O O . ILE A 1 92 ? 64.031 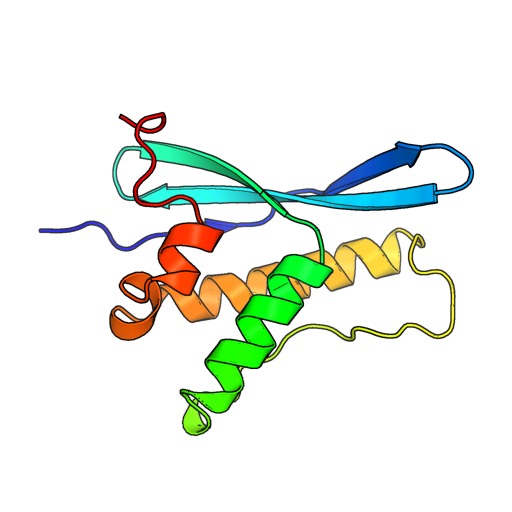-14.738 0.330 1.00 14.22 92 ILE A O 1
ATOM 738 N N . GLN A 1 93 ? 65.779 -13.499 1.051 1.00 15.19 93 GLN A N 1
ATOM 739 C CA . GLN A 1 93 ? 65.351 -12.326 0.317 1.00 16.28 93 GLN A CA 1
ATOM 740 C C . GLN A 1 93 ? 65.529 -12.663 -1.132 1.00 20.93 93 GLN A C 1
ATOM 741 O O . GLN A 1 93 ? 64.707 -12.258 -1.966 1.00 22.28 93 GLN A O 1
ATOM 747 N N . ASN A 1 94 ? 66.560 -13.431 -1.456 1.00 20.91 94 ASN A N 1
ATOM 748 C CA . ASN A 1 94 ? 66.742 -13.791 -2.864 1.00 23.45 94 ASN A CA 1
ATOM 749 C C . ASN A 1 94 ? 65.613 -14.688 -3.341 1.00 23.81 94 ASN A C 1
ATOM 750 O O . ASN A 1 94 ? 65.088 -14.486 -4.441 1.00 25.36 94 ASN A O 1
ATOM 755 N N . LEU A 1 95 ? 65.202 -15.653 -2.533 1.00 20.60 95 LEU A N 1
ATOM 756 C CA . LEU A 1 95 ? 64.093 -16.517 -2.927 1.00 24.51 95 LEU A CA 1
ATOM 757 C C . LEU A 1 95 ? 62.776 -15.819 -3.229 1.00 24.30 95 LEU A C 1
ATOM 758 O O . LEU A 1 95 ? 62.091 -16.182 -4.212 1.00 21.11 95 LEU A O 1
ATOM 763 N N . VAL A 1 96 ? 62.388 -14.848 -2.389 1.00 19.23 96 VAL A N 1
ATOM 764 C CA . VAL A 1 96 ? 61.103 -14.221 -2.536 1.00 19.07 96 VAL A CA 1
ATOM 765 C C . VAL A 1 96 ? 61.038 -13.274 -3.719 1.00 20.14 96 VAL A C 1
ATOM 766 O O . VAL A 1 96 ? 59.995 -12.653 -3.975 1.00 22.43 96 VAL A O 1
ATOM 770 N N . ARG A 1 97 ? 62.138 -13.151 -4.447 1.00 20.68 97 ARG A N 1
ATOM 771 C CA . ARG A 1 97 ? 62.117 -12.301 -5.631 1.00 21.96 97 ARG A CA 1
ATOM 772 C C . ARG A 1 97 ? 61.427 -13.026 -6.803 1.00 21.05 97 ARG A C 1
ATOM 773 O O . ARG A 1 97 ? 61.047 -12.369 -7.775 1.00 23.46 97 ARG A O 1
ATOM 775 N N . TYR A 1 98 ? 61.325 -14.347 -6.715 1.00 19.48 98 TYR A N 1
ATOM 776 C CA . TYR A 1 98 ? 60.785 -15.123 -7.848 1.00 20.18 98 TYR A CA 1
ATOM 777 C C . TYR A 1 98 ? 59.463 -15.805 -7.570 1.00 18.76 98 TYR A C 1
ATOM 778 O O . TYR A 1 98 ? 59.355 -16.617 -6.660 1.00 16.51 98 TYR A O 1
ATOM 787 N N . PRO A 1 99 ? 58.413 -15.468 -8.360 1.00 19.02 99 PRO A N 1
ATOM 788 C CA . PRO A 1 99 ? 57.104 -16.090 -8.123 1.00 19.39 99 PRO A CA 1
ATOM 789 C C . PRO A 1 99 ? 57.110 -17.588 -8.176 1.00 19.38 99 PRO A C 1
ATOM 790 O O . PRO A 1 99 ? 56.319 -18.225 -7.496 1.00 18.20 99 PRO A O 1
ATOM 794 N N . GLU A 1 100 ? 57.970 -18.207 -8.982 1.00 16.91 100 GLU A N 1
ATOM 795 C CA . GLU A 1 100 ? 57.906 -19.663 -8.954 1.00 18.32 100 GLU A CA 1
ATOM 796 C C . GLU A 1 100 ? 58.429 -20.229 -7.640 1.00 19.28 100 GLU A C 1
ATOM 797 O O . GLU A 1 100 ? 58.246 -21.410 -7.315 1.00 18.25 100 GLU A O 1
ATOM 803 N N . LEU A 1 101 ? 59.121 -19.382 -6.869 1.00 18.34 101 LEU A N 1
ATOM 804 C CA . LEU A 1 101 ? 59.591 -19.832 -5.567 1.00 15.80 101 LEU A CA 1
ATOM 805 C C . LEU A 1 101 ? 58.636 -19.371 -4.485 1.00 14.72 101 LEU A C 1
ATOM 806 O O . LEU A 1 101 ? 58.320 -20.138 -3.587 1.00 14.98 101 LEU A O 1
ATOM 811 N N . TYR A 1 102 ? 58.123 -18.154 -4.570 1.00 16.34 102 TYR A N 1
ATOM 812 C CA . TYR A 1 102 ? 57.184 -17.847 -3.471 1.00 15.95 102 TYR A CA 1
ATOM 813 C C . TYR A 1 102 ? 55.799 -18.453 -3.638 1.00 16.94 102 TYR A C 1
ATOM 814 O O . TYR A 1 102 ? 54.944 -18.343 -2.751 1.00 16.41 102 TYR A O 1
ATOM 823 N N . ASN A 1 103 ? 55.571 -19.144 -4.759 1.00 14.75 103 ASN A N 1
ATOM 824 C CA . ASN A 1 103 ? 54.349 -19.937 -4.884 1.00 14.49 103 ASN A CA 1
ATOM 825 C C . ASN A 1 103 ? 54.656 -21.399 -4.619 1.00 14.81 103 ASN A C 1
ATOM 826 O O . ASN A 1 103 ? 53.769 -22.263 -4.623 1.00 16.90 103 ASN A O 1
ATOM 831 N N . HIS A 1 104 ? 55.929 -21.679 -4.353 1.00 16.19 104 HIS A N 1
ATOM 832 C CA . HIS A 1 104 ? 56.366 -23.064 -4.091 1.00 14.98 104 HIS A CA 1
ATOM 833 C C . HIS A 1 104 ? 55.858 -23.458 -2.725 1.00 15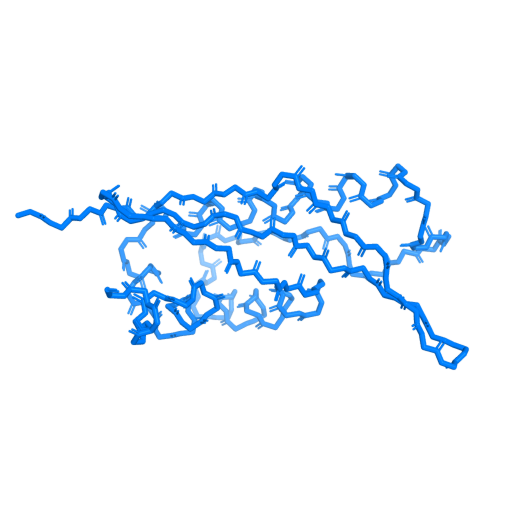.66 104 HIS A C 1
ATOM 834 O O . HIS A 1 104 ? 56.026 -22.722 -1.729 1.00 12.79 104 HIS A O 1
ATOM 841 N N . PRO A 1 105 ? 55.228 -24.620 -2.592 1.00 15.55 105 PRO A N 1
ATOM 842 C CA . PRO A 1 105 ? 54.687 -25.040 -1.305 1.00 15.81 105 PRO A CA 1
ATOM 843 C C . PRO A 1 105 ? 55.648 -25.056 -0.107 1.00 16.34 105 PRO A C 1
ATOM 844 O O . PRO A 1 105 ? 55.248 -24.722 1.005 1.00 16.57 105 PRO A O 1
ATOM 848 N N . ASP A 1 106 ? 56.893 -25.449 -0.344 1.00 15.25 106 ASP A N 1
ATOM 849 C CA . ASP A 1 106 ? 57.850 -25.493 0.763 1.00 15.45 106 ASP A CA 1
ATOM 850 C C . ASP A 1 106 ? 58.204 -24.082 1.225 1.00 14.60 106 ASP A C 1
ATOM 851 O O . ASP A 1 106 ? 58.428 -23.866 2.423 1.00 14.17 106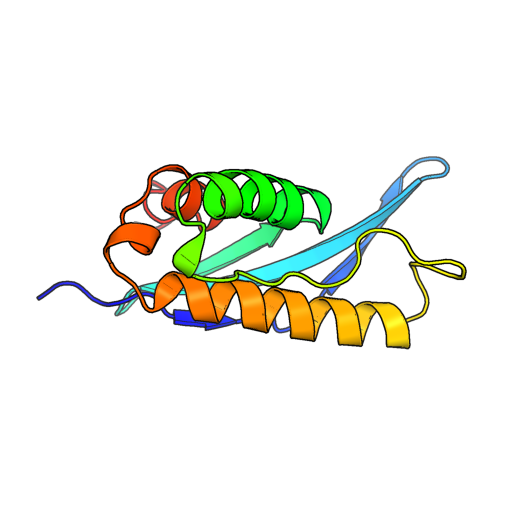 ASP A O 1
ATOM 856 N N . VAL A 1 107 ? 58.252 -23.141 0.298 1.00 12.92 107 VAL A N 1
ATOM 857 C CA . VAL A 1 107 ? 58.582 -21.733 0.662 1.00 13.28 107 VAL A CA 1
ATOM 858 C C . VAL A 1 107 ? 57.382 -21.139 1.369 1.00 13.23 107 VAL A C 1
ATOM 859 O O . VAL A 1 107 ? 57.518 -20.460 2.439 1.00 13.32 107 VAL A O 1
ATOM 863 N N . ARG A 1 108 ? 56.197 -21.397 0.841 1.00 14.00 108 ARG A N 1
ATOM 864 C CA . ARG A 1 108 ? 54.992 -20.836 1.517 1.00 13.67 108 ARG A CA 1
ATOM 865 C C . ARG A 1 108 ? 54.855 -21.359 2.935 1.00 14.45 108 ARG A C 1
ATOM 866 O O . ARG A 1 108 ? 54.466 -20.623 3.888 1.00 12.98 108 ARG A O 1
ATOM 874 N N . ALA A 1 109 ? 55.173 -22.626 3.149 1.00 11.76 109 ALA A N 1
ATOM 875 C CA . ALA A 1 109 ? 55.096 -23.142 4.499 1.00 12.61 109 ALA A CA 1
ATOM 876 C C . ALA A 1 109 ? 56.194 -22.571 5.403 1.00 11.35 109 ALA A C 1
ATOM 877 O O . ALA A 1 109 ? 55.944 -22.285 6.583 1.00 13.37 109 ALA A O 1
ATOM 879 N N . PHE A 1 110 ? 57.402 -22.433 4.873 1.00 11.72 110 PHE A N 1
ATOM 880 C CA . PHE A 1 110 ? 58.483 -21.936 5.684 1.00 11.11 110 PHE A CA 1
ATOM 881 C C . PHE A 1 110 ? 58.172 -20.509 6.159 1.00 10.53 110 PHE A C 1
ATOM 882 O O . PHE A 1 110 ? 58.475 -20.164 7.330 1.00 11.92 110 PHE A O 1
ATOM 890 N N . LEU A 1 111 ? 57.536 -19.724 5.279 1.00 10.11 111 LEU A N 1
ATOM 891 C CA . LEU A 1 111 ? 57.199 -18.332 5.644 1.00 10.60 111 LEU A CA 1
ATOM 892 C C . LEU A 1 111 ? 55.772 -18.148 6.220 1.00 10.31 111 LEU A C 1
ATOM 893 O O . LEU A 1 111 ? 55.363 -17.002 6.470 1.00 11.20 111 LEU A O 1
ATOM 898 N N . GLN A 1 112 ? 55.057 -19.265 6.414 1.00 10.99 112 GLN A N 1
ATOM 899 C CA . GLN A 1 112 ? 53.669 -19.249 6.926 1.00 11.27 112 GLN A CA 1
ATOM 900 C C . GLN A 1 112 ? 52.776 -18.281 6.139 1.00 11.30 112 GLN A C 1
ATOM 901 O O . GLN A 1 112 ? 51.972 -17.530 6.735 1.00 13.95 112 GLN A O 1
ATOM 907 N N . MET A 1 113 ? 52.841 -18.388 4.803 1.00 10.65 113 MET A N 1
ATOM 908 C CA . MET A 1 113 ? 52.077 -17.521 3.936 1.00 11.70 113 MET A CA 1
ATOM 909 C C . MET A 1 113 ? 50.615 -17.852 3.797 1.00 12.91 113 MET A C 1
ATOM 910 O O . MET A 1 113 ? 49.872 -16.986 3.386 1.00 18.34 113 MET A O 1
ATOM 915 N N . ASP A 1 114 ? 50.187 -19.026 4.217 1.00 16.73 114 ASP A N 1
ATOM 916 C CA . ASP A 1 114 ? 48.779 -19.414 4.091 1.00 19.87 114 ASP A CA 1
ATOM 917 C C . ASP A 1 114 ? 48.200 -19.807 5.435 1.00 20.94 114 ASP A C 1
ATOM 918 O O . ASP A 1 114 ? 47.353 -20.692 5.517 1.00 23.84 114 ASP A O 1
ATOM 923 N N . SER A 1 115 ? 48.631 -19.123 6.477 1.00 21.12 115 SER A N 1
ATOM 924 C CA . SER A 1 115 ? 48.207 -19.433 7.845 1.00 21.16 115 SER A CA 1
AT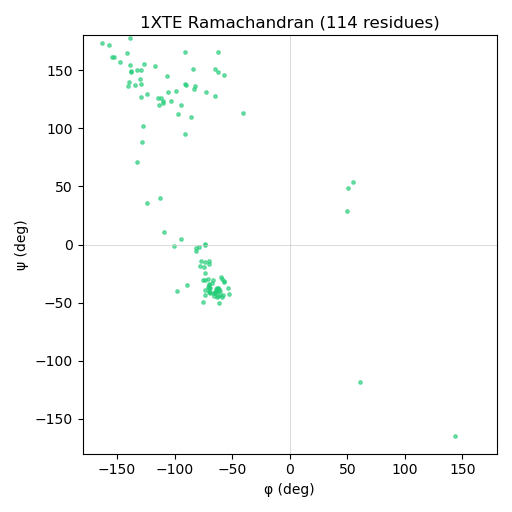OM 925 C C . SER A 1 115 ? 46.865 -18.815 8.197 1.00 22.30 115 SER A C 1
ATOM 926 O O . SER A 1 115 ? 46.598 -17.644 7.894 1.00 21.00 115 SER A O 1
ATOM 929 N N . PRO A 1 116 ? 46.010 -19.596 8.856 1.00 22.70 116 PRO A N 1
ATOM 930 C CA . PRO A 1 116 ? 44.729 -18.996 9.208 1.00 26.36 116 PRO A CA 1
ATOM 931 C C . PRO A 1 116 ? 44.891 -17.934 10.298 1.00 27.44 116 PRO A C 1
ATOM 932 O O . PRO A 1 116 ? 43.999 -17.080 10.482 1.00 30.28 116 PRO A O 1
ATOM 936 N N . ARG A 1 117 ? 46.025 -17.946 10.996 1.00 24.36 117 ARG A N 1
ATOM 937 C CA . ARG A 1 117 ? 46.259 -16.979 12.065 1.00 24.21 117 ARG A CA 1
ATOM 938 C C . ARG A 1 117 ? 46.731 -15.626 11.552 1.00 25.62 117 ARG A C 1
ATOM 939 O O . ARG A 1 117 ? 46.933 -14.668 12.330 1.00 26.45 117 ARG A O 1
ATOM 947 N N . HIS A 1 118 ? 46.909 -15.550 10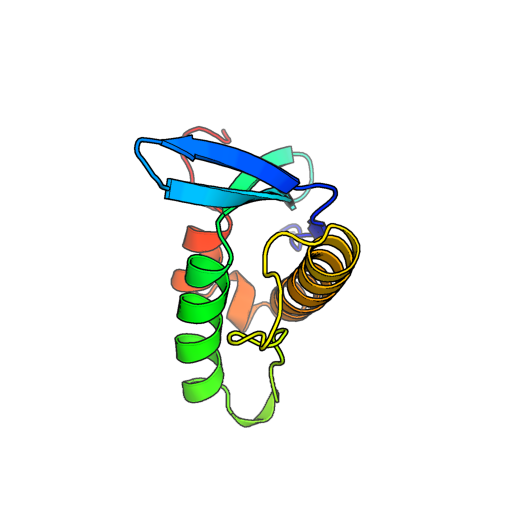.239 1.00 25.50 118 HIS A N 1
ATOM 948 C CA . HIS A 1 118 ? 47.365 -14.320 9.632 1.00 30.69 118 HIS A CA 1
ATOM 949 C C . HIS A 1 118 ? 46.221 -13.764 8.790 1.00 33.91 118 HIS A C 1
ATOM 950 O O . HIS A 1 118 ? 46.434 -13.277 7.684 1.00 35.87 118 HIS A O 1
ATOM 957 N N . GLN A 1 119 ? 45.005 -13.871 9.322 1.00 35.69 119 GLN A N 1
ATOM 958 C CA . GLN A 1 119 ? 43.809 -13.377 8.630 1.00 37.01 119 GLN A CA 1
ATOM 959 C C . GLN A 1 119 ? 43.169 -12.346 9.548 1.00 38.35 119 GLN A C 1
ATOM 960 O O . GLN A 1 119 ? 43.484 -12.382 10.758 1.00 37.32 119 GLN A O 1
#

Foldseek 3Di:
DWFQKAKAFPDWDWDDDVVDIFIWTWMWIDTPPFIDTDIHGPVLLVVVVVVVCVVDVVVPQDADDDDDPDDCPDVVNVVVNRVRSRVRLRVQSVDVVRCVDVSNCVRRVVPPPVRD

Solvent-accessible surface area: 7629 Å² total; per-residue (Å²): 162,159,54,74,5,63,9,42,5,66,37,33,71,99,89,183,96,180,198,107,102,43,18,17,2,56,0,42,0,23,42,45,248,62,96,30,93,8,111,42,97,20,54,48,0,15,154,10,30,79,36,0,86,177,94,50,105,104,60,70,6,154,30,27,68,149,163,37,179,60,80,72,42,56,103,110,33,26,134,120,26,50,63,21,0,31,56,5,2,81,63,2,9,59,101,77,117,0,32,82,25,99,61,1,52,59,15,3,58,24,104,16,111,180,62,130

Organism: Mus musculus (NCBI:txid10090)

CATH classification: 3.30.1520.10

Nearest PDB structures (foldseek):
  6edx-assembly1_A  TM=1.005E+00  e=1.255E-20  Homo sapiens
  1xtn-assembly1_A  TM=9.725E-01  e=7.470E-19  Mus musculus
  4oxw-assembly1_A  TM=9.379E-01  e=8.698E-09  synthetic construct
  5gw0-assembly2_B  TM=8.975E-01  e=4.727E-09  Homo sapiens
  6ee0-assembly1_A  TM=8.864E-01  e=1.864E-06  Homo sapiens

Radius of gyration: 14.69 Å; Cα contacts (8 Å, |Δi|>4): 139; chains: 1; bounding box: 41×25×42 Å

Secondary structure (DSSP, 8-state):
-PPPPEEEEEEEEEEEETTEEEEEEEEEEEETTEEEEEEEEHHHHHHHHHHHHHH-GGG------S--SS-TT-HHHHHHHHHHHHHHHHHHTT-HHHHTSHHHHHHTTTT-GGG-

GO terms:
  GO:0004674 protein serine/threonine kinase activity (F, IDA)
  GO:0031410 cytoplasmic vesicle (C, IDA)
  GO:2001240 negative regulation of extrinsic apoptotic signaling pathway in absence of ligand (P, IDA)
  GO:0060090 molecular adaptor activity (F, EXP)

InterPro domains:
  IPR000719 Protein kinase domain [PF00069] (163-419)
  IPR000719 Protein kinase domain [PS50011] (162-419)
  IPR000719 Protein kinase domain [SM00220] (162-419)
  IPR000961 AGC-kinase, C-terminal [PS51285] (420-496)
  IPR000961 AGC-kinase, C-terminal [SM00133] (420-489)
  IPR001683 Phox homology [PF00787] (42-119)
  IPR001683 Phox homology [PS50195] (12-124)
  IPR001683 Phox homology [SM00312] (13-120)
  IPR008271 Serine/threonine-protein kinase, active site [PS00108] (282-294)
  IPR011009 Protein kinase-like domain superfamily [SSF56112] (147-466)
  IPR017441 Protein kinase, ATP binding site [PS00107] (168-191)
  IPR017892 Protein kinase, C-terminal [PF00433] (440-487)
  IPR036871 PX domain superfamily [G3DSA:3.30.1520.10] (7-125)
  IPR036871 PX domain superfamily [SSF64268] (14-121)
  IPR037709 Serine/threonine-protein kinase Sgk3, catalytic domain [cd05604] (165-490)
  IPR037900 CISK, PX domain [cd06870] (12-120)